Protein AF-A0A2X1P3A4-F1 (afdb_monomer)

Organism: Escherichia coli (NCBI:txid562)

Mean predicted aligned error: 4.91 Å

Solvent-accessible surface area (backbone atoms only — not comparable to full-atom values): 4563 Å² total; per-residue (Å²): 116,48,79,43,78,39,83,34,97,88,71,57,54,43,33,31,34,34,29,80,53,85,56,89,88,52,70,59,74,63,66,39,59,90,74,38,58,79,78,67,43,56,81,44,78,43,69,56,58,71,79,63,52,75,77,54,100,62,66,55,69,63,62,50,50,57,51,59,62,69,77,106

InterPro domains:
  IPR045851 AMP-binding enzyme domain superfamily [G3DSA:3.30.300.30] (1-71)

Structure (mmCIF, N/CA/C/O backbone):
data_AF-A0A2X1P3A4-F1
#
_entry.id   AF-A0A2X1P3A4-F1
#
loop_
_atom_site.group_PDB
_atom_site.id
_atom_site.type_symbol
_atom_site.label_atom_id
_atom_site.label_alt_id
_atom_site.label_comp_id
_atom_site.label_asym_id
_atom_site.label_entity_id
_atom_site.label_seq_id
_atom_site.pdbx_PDB_ins_code
_atom_site.Cartn_x
_atom_site.Cartn_y
_atom_site.Cartn_z
_atom_site.occupancy
_atom_site.B_iso_or_equiv
_atom_site.auth_seq_id
_atom_site.auth_comp_id
_atom_site.auth_asym_id
_atom_site.auth_atom_id
_atom_site.pdbx_PDB_model_num
ATOM 1 N N . MET A 1 1 ? 2.835 2.388 7.809 1.00 84.19 1 MET A N 1
ATOM 2 C CA . MET A 1 1 ? 2.824 2.184 6.338 1.00 84.19 1 MET A CA 1
ATOM 3 C C . MET A 1 1 ? 2.981 0.705 6.045 1.00 84.19 1 MET A C 1
ATOM 5 O O . MET A 1 1 ? 3.807 0.052 6.675 1.00 84.19 1 MET A O 1
ATOM 9 N N . PHE A 1 2 ? 2.212 0.193 5.089 1.00 91.75 2 PHE A N 1
ATOM 10 C CA . PHE A 1 2 ? 2.230 -1.206 4.674 1.00 91.75 2 PHE A CA 1
ATOM 11 C C . PHE A 1 2 ? 2.359 -1.301 3.157 1.00 91.75 2 PHE A C 1
ATOM 13 O O . PHE A 1 2 ? 1.737 -0.521 2.446 1.00 91.75 2 PHE A O 1
ATOM 20 N N . ILE A 1 3 ? 3.128 -2.273 2.665 1.00 93.06 3 ILE A N 1
ATOM 21 C CA . ILE A 1 3 ? 3.196 -2.597 1.237 1.00 93.06 3 ILE A CA 1
ATOM 22 C C . ILE A 1 3 ? 2.513 -3.940 1.016 1.00 93.06 3 ILE A C 1
ATOM 24 O O . ILE A 1 3 ? 2.872 -4.945 1.637 1.00 93.06 3 ILE A O 1
ATOM 28 N N . VAL A 1 4 ? 1.516 -3.948 0.138 1.00 93.56 4 VAL A N 1
ATOM 29 C CA . VAL A 1 4 ? 0.710 -5.122 -0.179 1.00 93.56 4 VAL A CA 1
ATOM 30 C C . VAL A 1 4 ? 0.950 -5.512 -1.637 1.00 93.56 4 VAL A C 1
ATOM 32 O O . VAL A 1 4 ? 0.658 -4.713 -2.526 1.00 93.56 4 VAL A O 1
ATOM 35 N N . PRO A 1 5 ? 1.472 -6.719 -1.917 1.00 93.25 5 PRO A N 1
ATOM 36 C CA . PRO A 1 5 ? 1.570 -7.207 -3.284 1.00 93.25 5 PRO A CA 1
ATOM 37 C C . PRO A 1 5 ? 0.175 -7.595 -3.781 1.00 93.25 5 PRO A C 1
ATOM 3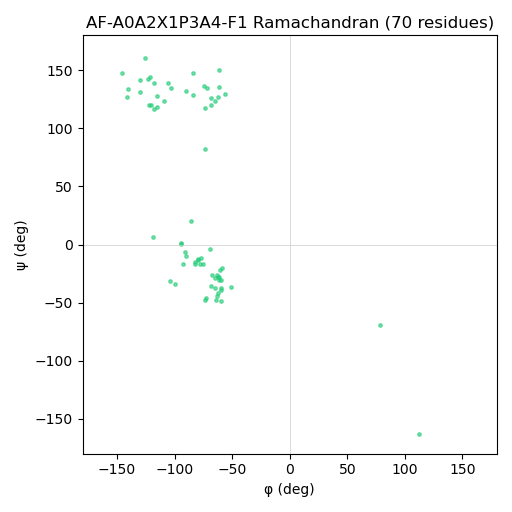9 O O . PRO A 1 5 ? -0.453 -8.508 -3.239 1.00 93.25 5 PRO A O 1
ATOM 42 N N . VAL A 1 6 ? -0.303 -6.914 -4.818 1.00 91.00 6 VAL A N 1
ATOM 43 C CA . VAL A 1 6 ? -1.578 -7.211 -5.480 1.00 91.00 6 VAL A CA 1
ATOM 44 C C . VAL A 1 6 ? -1.289 -7.934 -6.783 1.00 91.00 6 VAL A C 1
ATOM 46 O O . VAL A 1 6 ? -0.372 -7.549 -7.504 1.00 91.00 6 VAL A O 1
ATOM 49 N N . ALA A 1 7 ? -2.029 -9.009 -7.054 1.00 89.88 7 ALA A N 1
ATOM 50 C CA . ALA A 1 7 ? -1.878 -9.758 -8.293 1.00 89.88 7 ALA A CA 1
ATOM 51 C C . ALA A 1 7 ? -2.187 -8.860 -9.496 1.00 89.88 7 ALA A C 1
ATOM 53 O O . ALA A 1 7 ? -3.168 -8.113 -9.501 1.00 89.88 7 ALA A O 1
ATOM 54 N N . ASP A 1 8 ? -1.340 -8.952 -10.508 1.00 87.56 8 ASP A N 1
ATOM 55 C CA . ASP A 1 8 ? -1.446 -8.197 -11.741 1.00 87.56 8 ASP A CA 1
ATOM 56 C C . ASP A 1 8 ? -1.319 -9.146 -12.931 1.00 87.56 8 ASP A C 1
ATOM 58 O O . ASP A 1 8 ? -0.418 -9.983 -12.969 1.00 87.56 8 ASP A O 1
ATOM 62 N N . LYS A 1 9 ? -2.236 -9.034 -13.894 1.00 82.69 9 LYS A N 1
ATOM 63 C CA . LYS A 1 9 ? -2.296 -9.961 -15.033 1.00 82.69 9 LYS A CA 1
ATOM 64 C C . LYS A 1 9 ? -1.096 -9.832 -15.974 1.00 82.69 9 LYS A C 1
ATOM 66 O O . LYS A 1 9 ? -0.769 -10.804 -16.642 1.00 82.69 9 LYS A O 1
ATOM 71 N N . GLU A 1 10 ? -0.467 -8.662 -16.031 1.00 82.56 10 GLU A N 1
ATOM 72 C CA . GLU A 1 10 ? 0.619 -8.353 -16.963 1.00 82.56 10 GLU A CA 1
ATOM 73 C C . GLU A 1 10 ? 1.996 -8.481 -16.291 1.00 82.56 10 GLU A C 1
ATOM 75 O O . GLU A 1 10 ? 2.951 -8.936 -16.912 1.00 82.56 10 GLU A O 1
ATOM 80 N N . PHE A 1 11 ? 2.087 -8.159 -14.995 1.00 79.06 11 PHE A N 1
ATOM 81 C CA . PHE A 1 11 ? 3.355 -8.085 -14.254 1.00 79.06 11 PHE A CA 1
ATOM 82 C C . PHE A 1 11 ? 3.471 -9.064 -13.071 1.00 79.06 11 PHE A C 1
ATOM 84 O O . PHE A 1 11 ? 4.423 -8.990 -12.292 1.00 79.06 11 PHE A O 1
ATOM 91 N N . GLY A 1 12 ? 2.510 -9.972 -12.889 1.00 86.94 12 GLY A N 1
ATOM 92 C CA . GLY A 1 12 ? 2.476 -10.948 -11.796 1.00 86.94 12 GLY A CA 1
ATOM 93 C C . GLY A 1 12 ? 2.014 -10.334 -10.474 1.00 86.94 12 GLY A C 1
ATOM 94 O O . GLY A 1 12 ? 0.914 -10.624 -10.011 1.00 86.94 12 GLY A O 1
ATOM 95 N N . HIS A 1 13 ? 2.825 -9.460 -9.873 1.00 88.12 13 HIS A N 1
ATOM 96 C CA . HIS A 1 13 ? 2.457 -8.716 -8.666 1.00 88.12 13 HIS A CA 1
ATOM 97 C C . HIS A 1 13 ? 2.948 -7.273 -8.717 1.00 88.12 13 HIS A C 1
ATOM 99 O O . HIS A 1 13 ? 4.118 -7.020 -8.992 1.00 88.12 13 HIS A O 1
ATOM 105 N N . ARG A 1 14 ? 2.068 -6.327 -8.372 1.00 91.50 14 ARG A N 1
ATOM 106 C CA . ARG A 1 14 ? 2.415 -4.907 -8.243 1.00 91.50 14 ARG A CA 1
ATOM 107 C C . ARG A 1 14 ? 2.195 -4.408 -6.812 1.00 91.50 14 ARG A C 1
ATOM 109 O O . ARG A 1 14 ? 1.212 -4.801 -6.174 1.00 91.50 14 ARG A O 1
ATOM 116 N N . PRO A 1 15 ? 3.110 -3.584 -6.274 1.00 95.00 15 PRO A N 1
ATOM 117 C CA . PRO A 1 15 ? 3.004 -3.101 -4.905 1.00 95.00 15 PRO A CA 1
ATOM 118 C C . PRO A 1 15 ? 1.919 -2.028 -4.779 1.00 95.00 15 PRO A C 1
ATOM 120 O O . PRO A 1 15 ? 1.838 -1.103 -5.584 1.00 95.00 15 PRO A O 1
ATOM 123 N N . VAL A 1 16 ? 1.109 -2.130 -3.729 1.00 94.38 16 VAL A N 1
ATOM 124 C CA . VAL A 1 16 ? 0.189 -1.080 -3.279 1.00 94.38 16 VAL A CA 1
ATOM 125 C C . VAL A 1 16 ? 0.629 -0.616 -1.899 1.00 94.38 16 VAL A C 1
ATOM 127 O O . VAL A 1 16 ? 0.825 -1.438 -1.001 1.00 94.38 16 VAL A O 1
ATOM 130 N N . ALA A 1 17 ? 0.799 0.692 -1.735 1.00 94.19 17 ALA A N 1
ATOM 131 C CA . ALA A 1 17 ? 1.144 1.301 -0.463 1.00 94.19 17 ALA A CA 1
ATOM 132 C C . ALA A 1 17 ? -0.127 1.670 0.305 1.00 94.19 17 ALA A C 1
ATOM 134 O O . ALA A 1 17 ? -1.038 2.282 -0.244 1.00 94.19 17 ALA A O 1
ATOM 135 N N . VAL A 1 18 ? -0.176 1.305 1.584 1.00 92.75 18 VAL A N 1
ATOM 136 C CA . VAL A 1 18 ? -1.255 1.659 2.507 1.00 92.75 18 VAL A CA 1
ATOM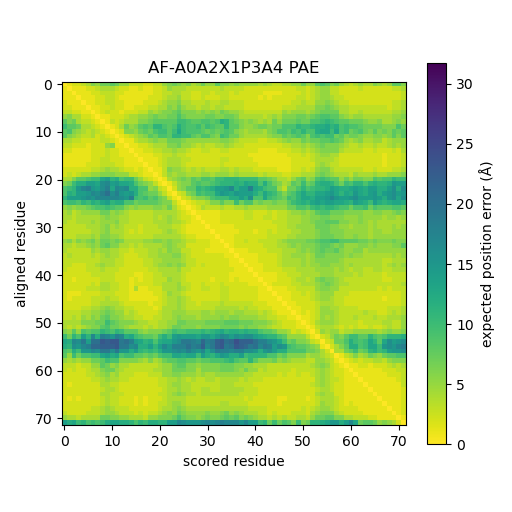 137 C C . VAL A 1 18 ? -0.681 2.510 3.638 1.00 92.75 18 VAL A C 1
ATOM 139 O O . VAL A 1 18 ? 0.180 2.061 4.407 1.00 92.75 18 VAL A O 1
ATOM 142 N N . MET A 1 19 ? -1.139 3.753 3.721 1.00 90.31 19 MET A N 1
ATOM 143 C CA . MET A 1 19 ? -0.636 4.801 4.605 1.00 90.31 19 MET A CA 1
ATOM 144 C C . MET A 1 19 ? -1.601 5.034 5.759 1.00 90.31 19 MET A C 1
ATOM 146 O O . MET A 1 19 ? -2.805 5.040 5.572 1.00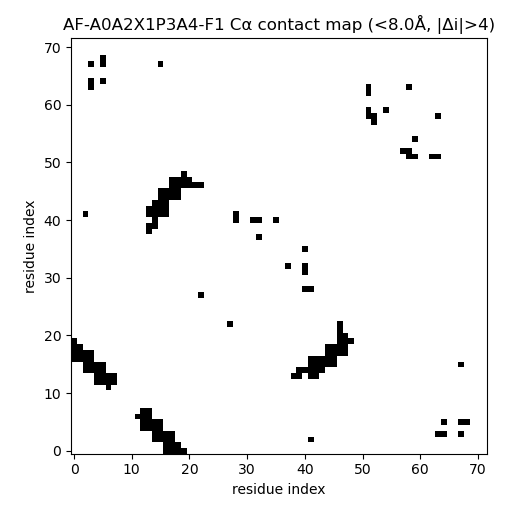 90.31 19 MET A O 1
ATOM 150 N N . GLU A 1 20 ? -1.093 5.224 6.972 1.00 86.06 20 GLU A N 1
ATOM 151 C CA . GLU A 1 20 ? -1.959 5.447 8.143 1.00 86.06 20 GLU A CA 1
ATOM 152 C C . GLU A 1 20 ? -2.480 6.874 8.272 1.00 86.06 20 GLU A C 1
ATOM 154 O O . GLU A 1 20 ? -3.360 7.130 9.090 1.00 86.06 20 GLU A O 1
ATOM 159 N N . TYR A 1 21 ? -1.903 7.775 7.492 1.00 80.31 21 TYR A N 1
ATOM 160 C CA . TYR A 1 21 ? -2.179 9.196 7.490 1.00 80.31 21 TYR A CA 1
ATOM 161 C C . TYR A 1 21 ? -2.526 9.599 6.074 1.00 80.31 21 TYR A C 1
ATOM 163 O O . TYR A 1 21 ? -2.164 8.905 5.115 1.00 80.31 21 TYR A O 1
ATOM 171 N N . ASP A 1 22 ? -3.185 10.741 5.971 1.00 69.56 22 ASP A N 1
ATOM 172 C CA . ASP A 1 22 ? -3.435 11.334 4.681 1.00 69.56 22 ASP A CA 1
ATOM 173 C C . ASP A 1 22 ? -2.110 11.691 3.996 1.00 69.56 22 ASP A C 1
ATOM 175 O O . ASP A 1 22 ? -1.235 12.333 4.585 1.00 69.56 22 ASP A O 1
ATOM 179 N N . HIS A 1 23 ? -1.943 11.206 2.771 1.00 66.56 23 HIS A N 1
ATOM 180 C CA . HIS A 1 23 ? -0.747 11.433 1.965 1.00 66.56 23 HIS A CA 1
ATOM 181 C C . HIS A 1 23 ? -0.919 12.633 1.028 1.00 66.56 23 HIS A C 1
ATOM 183 O O . HIS A 1 23 ? 0.018 12.976 0.318 1.00 66.56 23 HIS A O 1
ATOM 189 N N . GLU A 1 24 ? -2.072 13.311 1.064 1.00 68.69 24 GLU A N 1
ATOM 190 C CA . GLU A 1 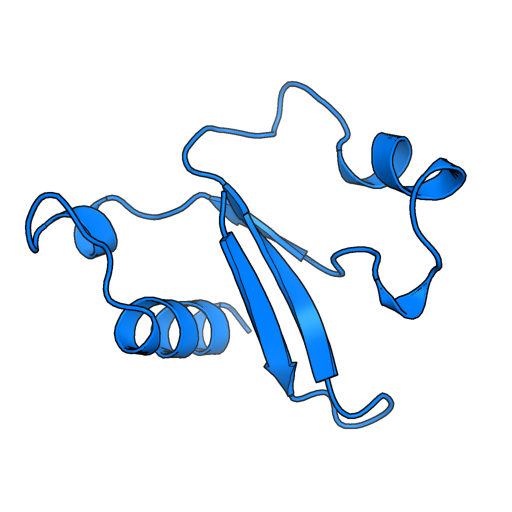24 ? -2.393 14.450 0.197 1.00 68.69 24 GLU A CA 1
A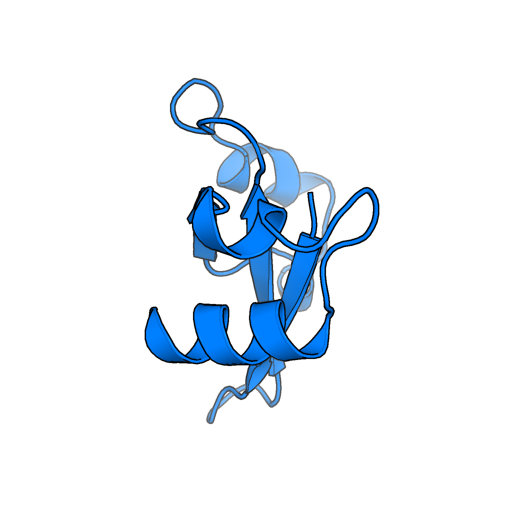TOM 191 C C . GLU A 1 24 ? -1.418 15.635 0.314 1.00 68.69 24 GLU A C 1
ATOM 193 O O . GLU A 1 24 ? -1.319 16.444 -0.605 1.00 68.69 24 GLU A O 1
ATOM 198 N N . SER A 1 25 ? -0.652 15.738 1.405 1.00 65.38 25 SER A N 1
ATOM 199 C CA . SER A 1 25 ? 0.307 16.836 1.601 1.00 65.38 25 SER A CA 1
ATOM 200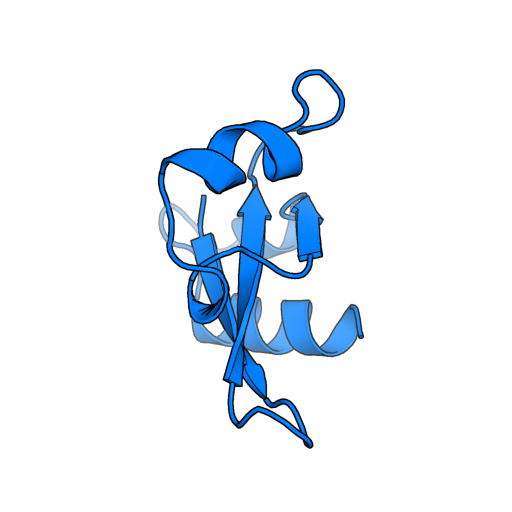 C C . SER A 1 25 ? 1.665 16.640 0.910 1.00 65.38 25 SER A C 1
ATOM 202 O O . SER A 1 25 ? 2.414 17.608 0.784 1.00 65.38 25 SER A O 1
ATOM 204 N N . VAL A 1 26 ? 2.007 15.424 0.459 1.00 74.06 26 VAL A N 1
ATOM 205 C CA . VAL A 1 26 ? 3.307 15.112 -0.164 1.00 74.06 26 VAL A CA 1
ATOM 206 C C . VAL A 1 26 ? 3.114 14.148 -1.332 1.00 74.06 26 VAL A C 1
ATOM 208 O O . VAL A 1 26 ? 2.585 13.054 -1.146 1.00 74.06 26 VAL A O 1
ATOM 211 N N . ASP A 1 27 ? 3.626 14.492 -2.521 1.00 83.50 27 ASP A N 1
ATOM 212 C CA . ASP A 1 27 ? 3.646 13.560 -3.656 1.00 83.50 27 ASP A CA 1
ATOM 213 C C . ASP A 1 27 ? 4.706 12.464 -3.443 1.00 83.50 27 ASP A C 1
ATOM 215 O O . ASP A 1 27 ? 5.840 12.504 -3.928 1.00 83.50 27 ASP A O 1
ATOM 219 N N . LEU A 1 28 ? 4.317 11.447 -2.674 1.00 86.62 28 LEU A N 1
ATOM 220 C CA . LEU A 1 28 ? 5.141 10.272 -2.414 1.00 86.62 28 LEU A CA 1
ATOM 221 C C . LEU A 1 28 ? 5.434 9.487 -3.695 1.00 86.62 28 LEU A C 1
ATOM 223 O O . LEU A 1 28 ? 6.455 8.806 -3.762 1.00 86.62 28 LEU A O 1
ATOM 227 N N . SER A 1 29 ? 4.568 9.579 -4.710 1.00 87.50 29 SER A N 1
ATOM 228 C CA . SER A 1 29 ? 4.775 8.898 -5.987 1.00 87.50 29 SER A CA 1
ATOM 229 C C . SER A 1 29 ? 5.945 9.503 -6.756 1.00 87.50 29 SER A C 1
ATOM 231 O O . SER A 1 29 ? 6.697 8.775 -7.400 1.00 87.50 29 SER A O 1
ATOM 233 N N . GLU A 1 30 ? 6.136 10.818 -6.657 1.00 90.06 30 GLU A N 1
ATOM 234 C CA . GLU A 1 30 ? 7.286 11.509 -7.221 1.00 90.06 30 GLU A CA 1
ATOM 235 C C . GLU A 1 30 ? 8.551 11.223 -6.414 1.00 90.06 30 GLU A C 1
ATOM 237 O O . GLU A 1 30 ? 9.566 10.833 -6.992 1.00 90.06 30 GLU A O 1
ATOM 242 N N . TRP A 1 31 ? 8.465 11.310 -5.085 1.00 89.94 31 TRP A N 1
ATOM 243 C CA . TRP A 1 31 ? 9.603 11.089 -4.191 1.00 89.94 31 TRP A CA 1
ATOM 244 C C . TRP A 1 31 ? 10.231 9.692 -4.318 1.00 89.94 31 TRP A C 1
ATOM 246 O O . TRP A 1 31 ? 11.431 9.526 -4.120 1.00 89.94 31 TRP A O 1
ATOM 256 N N . VAL A 1 32 ? 9.453 8.657 -4.656 1.00 91.81 32 VAL A N 1
ATOM 257 C CA . VAL A 1 32 ? 10.010 7.304 -4.833 1.00 91.81 32 VAL A CA 1
ATOM 258 C C . VAL A 1 32 ? 10.692 7.084 -6.187 1.00 91.81 32 VAL A C 1
ATOM 260 O O . VAL A 1 32 ? 11.390 6.079 -6.337 1.00 91.81 32 VAL A O 1
ATOM 263 N N . LYS A 1 33 ? 10.519 7.970 -7.181 1.00 91.88 33 LYS A N 1
ATOM 264 C CA . LYS A 1 33 ? 11.009 7.735 -8.556 1.00 91.88 33 LYS A CA 1
ATOM 265 C C . LYS A 1 33 ? 12.525 7.654 -8.648 1.00 91.88 33 LYS A C 1
ATOM 267 O O . LYS A 1 33 ? 13.029 6.848 -9.427 1.00 91.88 33 LYS A O 1
ATOM 272 N N . ASP A 1 34 ? 13.240 8.462 -7.871 1.00 93.69 34 ASP A N 1
ATOM 273 C CA . ASP A 1 34 ? 14.704 8.472 -7.835 1.00 93.69 34 ASP A CA 1
ATOM 274 C C . ASP A 1 34 ? 15.282 7.523 -6.769 1.00 93.69 34 ASP A C 1
ATOM 276 O O . ASP A 1 34 ? 16.496 7.326 -6.708 1.00 93.69 34 ASP A O 1
ATOM 280 N N . LYS A 1 35 ? 14.426 6.913 -5.937 1.00 92.69 35 LYS A N 1
ATOM 281 C CA . LYS A 1 35 ? 14.829 5.996 -4.855 1.00 92.69 35 LYS A CA 1
ATOM 282 C C . LYS A 1 35 ? 14.589 4.527 -5.169 1.00 92.69 35 LYS A C 1
ATOM 284 O O . LYS A 1 35 ? 15.326 3.676 -4.676 1.00 92.69 35 LYS A O 1
ATOM 289 N N . LEU A 1 36 ? 13.555 4.218 -5.947 1.00 93.44 36 LEU A N 1
ATOM 290 C CA . LEU A 1 36 ? 13.099 2.855 -6.197 1.00 93.44 36 LEU A CA 1
ATOM 291 C C . LEU A 1 36 ? 13.096 2.533 -7.688 1.00 93.44 36 LEU A C 1
ATOM 293 O O . LEU A 1 36 ? 12.682 3.340 -8.523 1.00 93.44 36 LEU A O 1
ATOM 297 N N . ALA A 1 37 ? 13.471 1.297 -8.021 1.00 91.81 37 ALA A N 1
ATOM 298 C CA . ALA A 1 37 ? 13.284 0.784 -9.371 1.00 91.81 37 ALA A CA 1
ATOM 299 C C . ALA A 1 37 ? 11.789 0.753 -9.728 1.00 91.81 37 ALA A C 1
ATOM 301 O O . ALA A 1 37 ? 10.944 0.530 -8.860 1.00 91.81 37 ALA A O 1
ATOM 302 N N . ARG 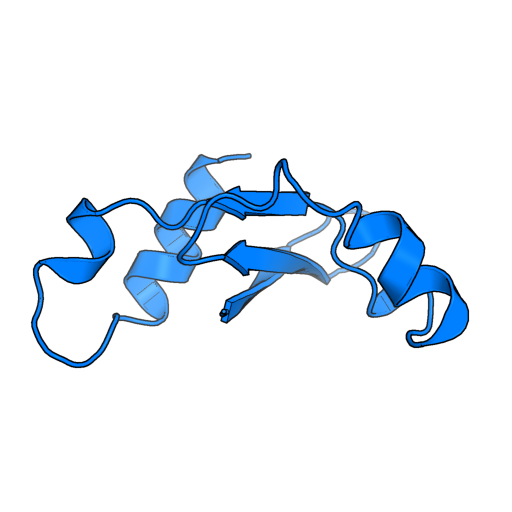A 1 38 ? 11.448 0.911 -11.015 1.00 89.06 38 ARG A N 1
ATOM 303 C CA . ARG A 1 38 ? 10.046 1.019 -11.475 1.00 89.06 38 ARG A CA 1
ATOM 304 C C . ARG A 1 38 ? 9.131 -0.102 -10.965 1.00 89.06 38 ARG A C 1
ATOM 306 O O . ARG A 1 38 ? 7.985 0.164 -10.641 1.00 89.06 38 ARG A O 1
ATOM 313 N N . PHE A 1 39 ? 9.631 -1.333 -10.848 1.00 87.19 39 PHE A N 1
ATOM 314 C CA . PHE A 1 39 ? 8.847 -2.479 -10.365 1.00 87.19 39 PHE A CA 1
ATOM 315 C C . PHE A 1 39 ? 8.601 -2.479 -8.843 1.00 87.19 39 PHE A C 1
ATOM 317 O O . PHE A 1 39 ? 7.729 -3.195 -8.360 1.00 87.19 39 PHE A O 1
ATOM 324 N N . GLN A 1 40 ? 9.366 -1.694 -8.079 1.00 89.81 40 GLN A N 1
ATOM 325 C CA . GLN A 1 40 ? 9.196 -1.521 -6.632 1.00 89.81 40 GLN A CA 1
ATOM 326 C C . GLN A 1 40 ? 8.301 -0.325 -6.291 1.00 89.81 40 GLN A C 1
ATOM 328 O O . GLN A 1 40 ? 7.825 -0.226 -5.161 1.00 89.81 40 GLN A O 1
ATOM 333 N N . GLN A 1 41 ? 8.087 0.583 -7.248 1.00 93.00 41 GLN A N 1
ATOM 334 C CA . GLN A 1 41 ? 7.273 1.777 -7.051 1.00 93.00 41 GLN A CA 1
ATOM 335 C C . GLN A 1 41 ? 5.802 1.378 -6.869 1.00 93.00 41 GLN A C 1
ATOM 337 O O . GLN A 1 41 ? 5.258 0.669 -7.723 1.00 93.00 41 GLN A O 1
ATOM 342 N N . PRO A 1 42 ? 5.146 1.812 -5.774 1.00 93.88 42 PRO A N 1
ATOM 343 C CA . PRO A 1 42 ? 3.729 1.563 -5.573 1.00 93.88 42 PRO A CA 1
ATOM 344 C C . PRO A 1 42 ? 2.902 2.091 -6.741 1.00 93.88 42 PRO A C 1
ATOM 346 O O . PRO A 1 42 ? 3.026 3.250 -7.127 1.00 93.88 42 PRO A O 1
ATOM 349 N N . VAL A 1 43 ? 2.026 1.245 -7.279 1.00 91.81 43 VAL A N 1
ATOM 350 C CA . VAL A 1 43 ? 1.103 1.652 -8.350 1.00 91.81 43 VAL A CA 1
ATOM 351 C C . VAL A 1 43 ? -0.136 2.357 -7.817 1.00 91.81 43 VAL A C 1
ATOM 353 O O . VAL A 1 43 ? -0.856 2.993 -8.580 1.00 91.81 43 VAL A O 1
ATOM 356 N N . ARG A 1 44 ? -0.404 2.217 -6.515 1.00 90.88 44 ARG A N 1
ATOM 357 C CA . ARG A 1 44 ? -1.492 2.884 -5.801 1.00 90.88 44 ARG A CA 1
ATOM 358 C C . ARG A 1 44 ? -1.064 3.209 -4.378 1.00 90.88 44 ARG A C 1
ATOM 360 O O . ARG A 1 44 ? -0.329 2.436 -3.756 1.00 90.88 44 ARG A O 1
ATOM 367 N N . TRP A 1 45 ? -1.594 4.317 -3.883 1.00 91.44 45 TRP A N 1
ATOM 368 C CA . TRP A 1 45 ? -1.443 4.801 -2.519 1.00 91.44 45 TRP A CA 1
ATOM 369 C C . TRP A 1 45 ? -2.841 4.887 -1.914 1.00 91.44 45 TRP A C 1
ATOM 371 O O . TRP A 1 45 ? -3.719 5.536 -2.471 1.00 91.44 45 TRP A O 1
ATOM 381 N N . LEU A 1 46 ? -3.074 4.153 -0.832 1.00 91.44 46 LEU A N 1
ATOM 382 C CA . LEU A 1 46 ? -4.371 4.068 -0.170 1.00 91.44 46 LEU A CA 1
ATOM 383 C C . LEU A 1 46 ? -4.240 4.521 1.278 1.00 91.44 46 LEU A C 1
ATOM 385 O O . LEU A 1 46 ? -3.249 4.211 1.942 1.00 91.44 46 LEU A O 1
ATOM 389 N N . THR A 1 47 ? -5.265 5.187 1.795 1.00 91.19 47 THR A N 1
ATOM 390 C CA . THR A 1 47 ? -5.343 5.520 3.219 1.00 91.19 47 THR A CA 1
ATOM 391 C C . THR A 1 47 ? -5.912 4.329 3.984 1.00 91.19 47 THR A C 1
ATOM 393 O O . THR A 1 47 ? -6.934 3.756 3.609 1.00 91.19 47 THR A O 1
ATOM 396 N N . LEU A 1 48 ? -5.218 3.918 5.043 1.00 89.44 48 LEU A N 1
ATOM 397 C CA . LEU A 1 48 ? -5.602 2.810 5.900 1.00 89.44 48 LEU A CA 1
ATOM 398 C C . LEU A 1 48 ? -6.907 3.172 6.609 1.00 89.44 48 LEU A C 1
ATOM 400 O O . LEU A 1 48 ? -6.943 4.166 7.340 1.00 89.44 48 LEU A O 1
ATOM 404 N N . PRO A 1 49 ? -7.950 2.352 6.473 1.00 88.56 49 PRO A N 1
ATOM 405 C CA . PRO A 1 49 ? -9.224 2.683 7.048 1.00 88.56 49 PRO A CA 1
ATOM 406 C C . PRO A 1 49 ? -9.254 2.262 8.533 1.00 88.56 49 PRO A C 1
ATOM 408 O O . PRO A 1 49 ? -8.593 1.289 8.934 1.00 88.56 49 PRO A O 1
ATOM 411 N N . PRO A 1 50 ? -9.983 2.999 9.383 1.00 85.38 50 PRO A N 1
ATOM 412 C CA . PRO A 1 50 ? -9.988 2.776 10.826 1.00 85.38 50 PRO A CA 1
ATOM 413 C C . PRO A 1 50 ? -10.527 1.393 11.219 1.00 85.38 50 PRO A C 1
ATOM 415 O O . PRO A 1 50 ? -10.068 0.829 12.211 1.00 85.38 50 PRO A O 1
ATOM 418 N N . GLU A 1 51 ? -11.416 0.782 10.430 1.00 85.56 51 GLU A N 1
ATOM 419 C CA . GLU A 1 51 ? -11.963 -0.551 10.709 1.00 85.56 51 GLU A CA 1
ATOM 420 C C . GLU A 1 51 ? -10.905 -1.661 10.745 1.00 85.56 51 GLU A C 1
ATOM 422 O O . GLU A 1 51 ? -11.060 -2.633 11.485 1.00 85.56 51 GLU A O 1
ATOM 427 N N . LEU A 1 52 ? -9.791 -1.503 10.019 1.00 86.12 52 LEU A N 1
ATOM 428 C CA . LEU A 1 52 ? -8.677 -2.454 10.061 1.00 86.12 52 LEU A CA 1
ATOM 429 C C . LEU A 1 52 ? -7.804 -2.299 11.318 1.00 86.12 52 LEU A C 1
ATOM 431 O O . LEU A 1 52 ? -6.991 -3.182 11.602 1.00 86.12 52 LEU A O 1
ATOM 435 N N . LYS A 1 53 ? -7.976 -1.213 12.087 1.00 79.00 53 LYS A N 1
ATOM 436 C CA . LYS A 1 53 ? -7.289 -0.972 13.368 1.00 79.00 53 LYS A CA 1
ATOM 437 C C . LYS A 1 53 ? -8.058 -1.519 14.581 1.00 79.00 53 LYS A C 1
ATOM 439 O O . LYS A 1 53 ? -7.485 -1.612 15.662 1.00 79.00 53 LYS A O 1
ATOM 444 N N . ASN A 1 54 ? -9.312 -1.949 14.415 1.00 67.25 54 ASN A N 1
ATOM 445 C CA . ASN A 1 54 ? -10.194 -2.351 15.523 1.00 67.25 54 ASN A CA 1
ATOM 446 C C . 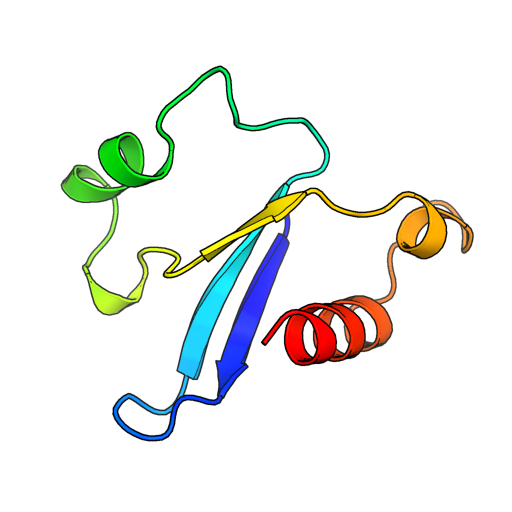ASN A 1 54 ? -9.799 -3.661 16.246 1.00 67.25 54 ASN A C 1
ATOM 448 O O . ASN A 1 54 ? -10.437 -4.030 17.227 1.00 67.25 54 ASN A O 1
ATOM 452 N N . GLY A 1 55 ? -8.758 -4.372 15.793 1.00 62.38 55 GLY A N 1
ATOM 453 C CA . GLY A 1 55 ? -8.333 -5.669 16.343 1.00 62.38 55 GLY A CA 1
ATOM 454 C C . GLY A 1 55 ? -7.231 -5.630 17.416 1.00 62.38 55 GLY A C 1
ATOM 455 O O . GLY A 1 55 ? -6.800 -6.692 17.860 1.00 62.38 55 GLY A O 1
ATOM 456 N N . GLY A 1 56 ? -6.744 -4.449 17.816 1.00 63.09 56 GLY A N 1
ATOM 457 C CA . GLY A 1 56 ? -5.657 -4.277 18.794 1.00 63.09 56 GLY A CA 1
ATOM 458 C C . GLY A 1 56 ? -4.368 -3.704 18.188 1.00 63.09 56 GLY A C 1
ATOM 459 O O . GLY A 1 56 ? -4.370 -3.150 17.095 1.00 63.09 56 GLY A O 1
ATOM 460 N N . ILE A 1 57 ? -3.239 -3.843 18.894 1.00 69.56 57 ILE A N 1
ATOM 461 C CA . ILE A 1 57 ? -1.937 -3.223 18.544 1.00 69.56 57 ILE A CA 1
ATOM 462 C C . ILE A 1 57 ? -1.398 -3.680 17.166 1.00 69.56 57 ILE A C 1
ATOM 464 O O . ILE A 1 57 ? -0.576 -2.994 16.561 1.00 69.56 57 ILE A O 1
ATOM 468 N N . LYS A 1 58 ? -1.844 -4.834 16.642 1.00 80.62 58 LYS A N 1
ATOM 469 C CA . LYS A 1 58 ? -1.313 -5.449 15.414 1.00 80.62 58 LYS A CA 1
ATOM 470 C C . LYS A 1 58 ? -2.401 -5.659 14.357 1.00 80.62 58 LYS A C 1
ATOM 472 O O . LYS A 1 58 ? -3.327 -6.436 14.561 1.00 80.62 58 LYS A O 1
ATOM 477 N N . ILE A 1 59 ? -2.225 -5.041 13.188 1.00 84.44 59 ILE A N 1
ATOM 478 C CA . ILE A 1 59 ? -3.103 -5.220 12.021 1.00 84.44 59 ILE A CA 1
ATOM 479 C C . ILE A 1 59 ? -2.897 -6.612 11.403 1.00 84.44 59 ILE A C 1
ATOM 481 O O . ILE A 1 59 ? -1.763 -7.053 11.181 1.00 84.44 59 ILE A O 1
ATOM 485 N N . SER A 1 60 ? -3.997 -7.298 11.081 1.00 88.44 60 SER A N 1
ATOM 486 C CA . SER A 1 60 ? -3.961 -8.565 10.344 1.00 88.44 60 SER A CA 1
ATOM 487 C C . SER A 1 60 ? -3.504 -8.340 8.901 1.00 88.44 60 SER A C 1
ATOM 489 O O . SER A 1 60 ? -4.158 -7.646 8.122 1.00 88.44 60 SER A O 1
ATOM 491 N N . ARG A 1 61 ? -2.394 -8.982 8.512 1.00 88.94 61 ARG A N 1
ATOM 492 C CA . ARG A 1 61 ? -1.884 -8.935 7.129 1.00 88.94 61 ARG A CA 1
ATOM 493 C C . ARG A 1 61 ? -2.875 -9.520 6.123 1.00 88.94 61 ARG A C 1
ATOM 495 O O . ARG A 1 61 ? -2.881 -9.092 4.974 1.00 88.94 61 ARG A O 1
ATOM 502 N N . GLN A 1 62 ? -3.676 -10.498 6.539 1.00 90.00 62 GLN A N 1
ATOM 503 C CA . GLN A 1 62 ? -4.680 -11.114 5.678 1.00 90.00 62 GLN A CA 1
ATOM 504 C C . GLN A 1 62 ? -5.866 -10.175 5.452 1.00 90.00 62 GLN A C 1
ATOM 506 O O . GLN A 1 62 ? -6.201 -9.912 4.302 1.00 90.00 62 GLN A O 1
ATOM 511 N N . ALA A 1 63 ? -6.403 -9.573 6.518 1.00 90.44 63 ALA A N 1
ATOM 512 C CA . ALA A 1 63 ? -7.481 -8.590 6.402 1.00 90.44 63 ALA A CA 1
ATOM 513 C C . ALA A 1 63 ? -7.053 -7.378 5.558 1.00 90.44 63 ALA A C 1
ATOM 515 O O . ALA A 1 63 ? -7.815 -6.896 4.726 1.00 90.44 63 ALA A O 1
ATOM 516 N N . LEU A 1 64 ? -5.801 -6.930 5.710 1.00 91.69 64 LEU A N 1
ATOM 517 C CA . LEU A 1 64 ? -5.242 -5.860 4.887 1.00 91.69 64 LEU A CA 1
ATOM 518 C C . LEU A 1 64 ? -5.162 -6.253 3.404 1.00 91.69 64 LEU A C 1
ATOM 520 O O . LEU A 1 64 ? -5.534 -5.459 2.547 1.00 91.69 64 LEU A O 1
ATOM 524 N N . LYS A 1 65 ? -4.698 -7.471 3.088 1.00 92.38 65 LYS A N 1
ATOM 525 C CA . LYS A 1 65 ? -4.660 -7.980 1.707 1.00 92.38 65 LYS A CA 1
ATOM 526 C C . LYS A 1 65 ? -6.052 -8.034 1.084 1.00 92.38 65 LYS A C 1
ATOM 528 O O . LYS A 1 65 ? -6.232 -7.539 -0.022 1.00 92.38 65 LYS A O 1
ATOM 533 N N . GLU A 1 66 ? -7.014 -8.610 1.798 1.00 92.44 66 GLU A N 1
ATOM 534 C CA . GLU A 1 66 ? -8.404 -8.725 1.346 1.00 92.44 66 GLU A CA 1
ATOM 535 C C . GLU A 1 66 ? -9.038 -7.349 1.140 1.00 92.44 66 GLU A C 1
ATOM 537 O O . GLU A 1 66 ? -9.707 -7.117 0.137 1.00 92.44 66 GLU A O 1
ATOM 542 N N . TRP A 1 67 ? -8.783 -6.406 2.048 1.00 93.44 67 TRP A N 1
ATOM 543 C CA . TRP A 1 67 ? -9.258 -5.039 1.900 1.00 93.44 67 TRP A CA 1
ATOM 544 C C . TRP A 1 67 ? -8.644 -4.347 0.679 1.00 93.44 67 TRP A C 1
ATO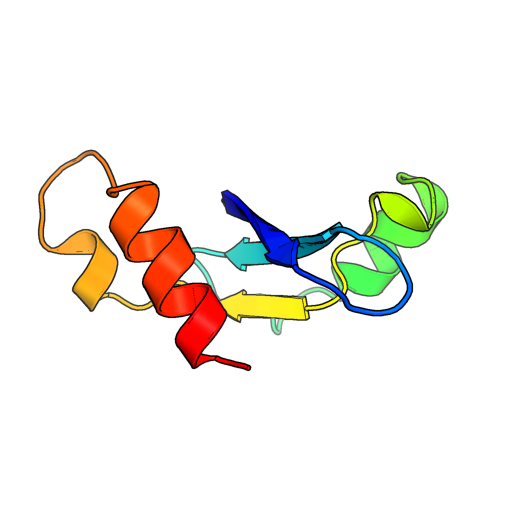M 546 O O . TRP A 1 67 ? -9.392 -3.805 -0.127 1.00 93.44 67 TRP A O 1
ATOM 556 N N . VAL A 1 68 ? -7.321 -4.420 0.478 1.00 93.31 68 VAL A N 1
ATOM 557 C CA . VAL A 1 68 ? -6.666 -3.827 -0.705 1.00 93.31 68 VAL A CA 1
ATOM 558 C C . VAL A 1 68 ? -7.211 -4.423 -2.008 1.00 93.31 68 VAL A C 1
ATOM 560 O O . VAL A 1 68 ? -7.372 -3.696 -2.985 1.00 93.31 68 VAL A O 1
ATOM 563 N N . GLN A 1 69 ? -7.518 -5.723 -2.035 1.00 91.06 69 GLN A N 1
ATOM 564 C CA . GLN A 1 69 ? -8.140 -6.370 -3.196 1.00 91.06 69 GLN A CA 1
ATOM 565 C C . GLN A 1 69 ? -9.558 -5.858 -3.485 1.00 91.06 69 GLN A C 1
ATOM 567 O O . GLN A 1 69 ? -9.969 -5.864 -4.637 1.00 91.06 69 GLN A O 1
ATOM 572 N N . ARG A 1 70 ? -10.298 -5.395 -2.469 1.00 91.19 70 ARG A N 1
ATOM 573 C CA . ARG A 1 70 ? -11.624 -4.775 -2.645 1.00 91.19 70 ARG A CA 1
ATOM 574 C C . ARG A 1 70 ? -11.559 -3.326 -3.129 1.00 91.19 70 ARG A C 1
ATOM 576 O O . ARG A 1 70 ? -12.568 -2.821 -3.598 1.00 91.19 70 ARG A O 1
ATOM 583 N N . GLN A 1 71 ? -10.405 -2.667 -3.018 1.00 85.50 71 GLN A N 1
ATOM 584 C CA . GLN A 1 71 ? -10.166 -1.310 -3.537 1.00 85.50 71 GLN A CA 1
ATOM 585 C C . GLN A 1 71 ? -9.737 -1.317 -5.018 1.00 85.50 71 GLN A C 1
ATOM 587 O O . GLN A 1 71 ? -9.049 -0.396 -5.464 1.00 85.50 71 GLN A O 1
ATOM 592 N N . GLN A 1 72 ? -10.022 -2.405 -5.742 1.00 66.06 72 GLN A N 1
ATOM 593 C CA . GLN A 1 72 ? -9.588 -2.632 -7.120 1.00 66.06 72 GLN A CA 1
ATOM 594 C C . GLN A 1 72 ? -10.697 -2.324 -8.120 1.00 66.06 72 GLN A C 1
ATOM 596 O O . GLN A 1 72 ? -11.867 -2.645 -7.818 1.00 66.06 72 GLN A O 1
#

Sequence (72 aa):
MFIVPVADKEFGHRPVAVMEYDHESVDLSEWVKDKLARFQQPVRWLTLPPELKNGGIKISRQALKEWVQRQQ

Radius of gyration: 12.78 Å; Cα contacts (8 Å, |Δi|>4): 85; chains: 1; bounding box: 27×28×36 Å

Nearest PDB structures (foldseek):
  5c5h-assembly2_B  TM=9.026E-01  e=2.696E-10  Escherichia coli K-12
  6nj0-assembly1_A  TM=8.783E-01  e=9.263E-09  Escherichia coli K-12
  5c5h-assembly1_A  TM=8.862E-01  e=2.095E-08  Escherichia coli K-12
  5n9x-assembly2_B  TM=6.110E-01  e=5.391E-02  Streptomyces sp.
  5buq-assembly1_A  TM=7.202E-01  e=2.577E-01  Bacillus subtilis subsp. subtilis str. 168

Foldseek 3Di:
DDWAWDQDPPLGTAIAAEAQDDPVVDPVQVVCPVPDDPRPRHPYYHYDDCVQVVPPPDGDPVVVNVVVVVVD

Secondary structure (DSSP, 8-state):
-EEEEEEETTTEEEEEEEESS--TTS-HHHHTTTTS-TTTS-SEEEEPPGGGGTTSSS--HHHHHHHHHHT-

pLDDT: mean 86.27, std 8.56, range [62.38, 95.0]